Protein AF-Q9PBY2-F1 (afdb_monomer_lite)

pLDDT: mean 82.88, std 16.13, range [48.72, 98.44]

Radius of gyration: 28.27 Å; chains: 1; bounding box: 62×16×71 Å

Secondary structure (DSSP, 8-state):
-HHHHHHHHHT----SHHHHHHHHHHHHHHHHHHHHHHHHHHHHHHHHHHHHHHHHHHHHHHHHHHHHHHHHHHTT-

Foldseek 3Di:
DVVVVVVVCVVCVPPDPVSVVVVVVVVVVVVVVVVVVVVVVVVVVVVVVVVVVVVVVVVVVVVVVVVVVVVVVVVVD

Structure (mmCIF, N/CA/C/O backbone):
data_A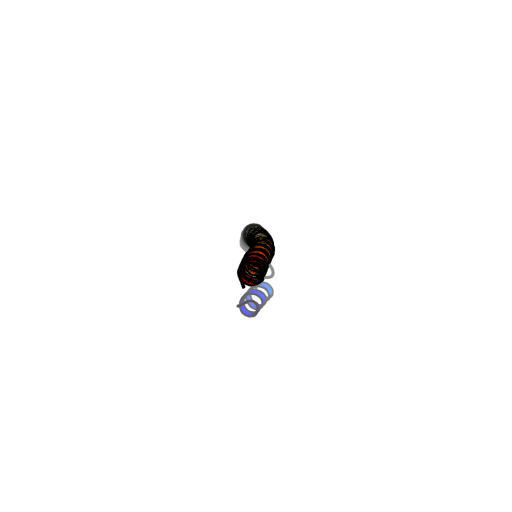F-Q9PBY2-F1
#
_entry.id   AF-Q9PBY2-F1
#
loop_
_atom_site.group_PDB
_atom_site.id
_atom_site.type_symbol
_atom_site.label_atom_id
_atom_site.label_alt_id
_atom_site.label_comp_id
_atom_site.label_asym_id
_atom_site.label_entity_id
_atom_site.label_seq_id
_atom_site.pdbx_PDB_ins_code
_atom_site.Cartn_x
_atom_site.Cartn_y
_atom_site.Cartn_z
_atom_site.occupancy
_atom_site.B_iso_or_equiv
_atom_site.auth_seq_id
_atom_site.auth_comp_id
_atom_site.auth_asym_id
_atom_site.auth_atom_id
_atom_site.pdbx_PDB_model_num
ATOM 1 N N . MET A 1 1 ? 16.743 -11.267 -5.579 1.00 48.72 1 MET A N 1
ATOM 2 C CA . MET A 1 1 ? 16.097 -10.478 -6.653 1.00 48.72 1 MET A CA 1
ATOM 3 C C . MET A 1 1 ? 16.757 -9.117 -6.830 1.00 48.72 1 MET A C 1
ATOM 5 O O . MET A 1 1 ? 17.184 -8.859 -7.941 1.00 48.72 1 MET A O 1
ATOM 9 N N . LEU A 1 2 ? 16.945 -8.309 -5.776 1.00 53.31 2 LEU A N 1
ATOM 10 C CA . LEU A 1 2 ? 17.717 -7.057 -5.879 1.00 53.31 2 LEU A CA 1
ATOM 11 C C . LEU A 1 2 ? 19.172 -7.267 -6.340 1.00 53.31 2 LEU A C 1
ATOM 13 O O . LEU A 1 2 ? 19.586 -6.601 -7.274 1.00 53.31 2 LEU A O 1
ATOM 17 N N . ASN A 1 3 ? 19.893 -8.262 -5.806 1.00 54.81 3 ASN A N 1
ATOM 18 C CA . ASN A 1 3 ? 21.289 -8.517 -6.213 1.00 54.81 3 ASN A CA 1
ATOM 19 C C . ASN A 1 3 ? 21.444 -8.875 -7.702 1.00 54.81 3 ASN A C 1
ATOM 21 O O . ASN A 1 3 ? 22.388 -8.440 -8.339 1.00 54.81 3 ASN A O 1
ATOM 25 N N . ALA A 1 4 ? 20.484 -9.606 -8.279 1.00 55.19 4 ALA A N 1
ATOM 26 C CA . ALA A 1 4 ? 20.506 -9.941 -9.705 1.00 55.19 4 ALA A CA 1
ATOM 27 C C . ALA A 1 4 ? 20.230 -8.718 -10.600 1.00 55.19 4 ALA A C 1
ATOM 29 O O . ALA A 1 4 ? 20.671 -8.678 -11.743 1.00 55.19 4 ALA A O 1
ATOM 30 N N . LEU A 1 5 ? 19.498 -7.726 -10.081 1.00 55.81 5 LEU A N 1
ATOM 31 C CA . LEU A 1 5 ? 19.273 -6.452 -10.758 1.00 55.81 5 LEU A CA 1
ATOM 32 C C . LEU A 1 5 ? 20.523 -5.562 -10.669 1.00 55.81 5 LEU A C 1
ATOM 34 O O . LEU A 1 5 ? 20.884 -4.923 -11.648 1.00 55.81 5 LEU A O 1
ATOM 38 N N . THR A 1 6 ? 21.199 -5.563 -9.514 1.00 65.62 6 THR A N 1
ATOM 39 C CA . THR A 1 6 ? 22.466 -4.852 -9.291 1.00 65.62 6 THR A CA 1
ATOM 40 C C . THR A 1 6 ? 23.578 -5.381 -10.200 1.00 65.62 6 THR A C 1
ATOM 42 O O . THR A 1 6 ? 24.185 -4.589 -10.913 1.00 65.62 6 THR A O 1
ATOM 45 N N . ASP A 1 7 ? 23.762 -6.704 -10.281 1.00 62.78 7 ASP A N 1
ATOM 46 C CA . ASP A 1 7 ? 24.775 -7.322 -11.153 1.00 62.78 7 ASP A CA 1
ATOM 47 C C . ASP A 1 7 ? 24.512 -7.048 -12.649 1.00 62.78 7 ASP A C 1
ATOM 49 O O . ASP A 1 7 ? 25.443 -6.866 -13.433 1.00 62.78 7 ASP A O 1
ATOM 53 N N . ALA A 1 8 ? 23.241 -6.983 -13.063 1.00 62.22 8 ALA A N 1
ATOM 54 C CA . ALA A 1 8 ? 22.870 -6.665 -14.444 1.00 62.22 8 ALA A CA 1
ATOM 55 C C . ALA A 1 8 ? 23.136 -5.192 -14.814 1.00 62.22 8 ALA A C 1
ATOM 57 O O . ALA A 1 8 ? 23.434 -4.902 -15.974 1.00 62.22 8 ALA A O 1
ATOM 58 N N . CYS A 1 9 ? 23.053 -4.276 -13.845 1.00 58.59 9 CYS A N 1
ATOM 59 C CA . CYS A 1 9 ? 23.383 -2.862 -14.031 1.00 58.59 9 CYS A CA 1
ATOM 60 C C . CYS A 1 9 ? 24.901 -2.617 -14.065 1.00 58.59 9 CYS A C 1
ATOM 62 O O . CYS A 1 9 ? 25.356 -1.821 -14.883 1.00 58.59 9 CYS A O 1
ATOM 64 N N . ASP A 1 10 ? 25.690 -3.331 -13.255 1.00 64.69 10 ASP A N 1
ATOM 65 C CA . ASP A 1 10 ? 27.159 -3.210 -13.258 1.00 64.69 10 ASP A CA 1
ATOM 66 C C . ASP A 1 10 ? 27.794 -3.744 -14.558 1.00 64.69 10 ASP A C 1
ATOM 68 O O . ASP A 1 10 ? 28.836 -3.253 -14.997 1.00 64.69 10 ASP A O 1
ATOM 72 N N . ALA A 1 11 ? 27.154 -4.716 -15.219 1.00 60.25 11 ALA A N 1
ATOM 73 C CA . ALA A 1 11 ? 27.623 -5.284 -16.485 1.00 60.25 11 ALA A CA 1
ATOM 74 C C . ALA A 1 11 ? 27.226 -4.473 -17.740 1.00 60.25 11 ALA A C 1
ATOM 76 O O . ALA A 1 11 ? 27.801 -4.696 -18.807 1.00 60.25 11 ALA A O 1
ATOM 77 N N . ASN A 1 12 ? 26.271 -3.537 -17.647 1.00 59.53 12 ASN A N 1
ATOM 78 C CA . ASN A 1 12 ? 25.821 -2.713 -18.774 1.00 59.53 12 ASN A CA 1
ATOM 79 C C . ASN A 1 12 ? 25.883 -1.218 -18.430 1.00 59.53 12 ASN A C 1
ATOM 81 O O . ASN A 1 12 ? 24.891 -0.597 -18.062 1.00 59.53 12 ASN A O 1
ATOM 85 N N . VAL A 1 13 ? 27.063 -0.623 -18.619 1.00 59.09 13 VAL A N 1
ATOM 86 C CA . VAL A 1 13 ? 27.333 0.803 -18.349 1.00 59.09 13 VAL A CA 1
ATOM 87 C C . VAL A 1 13 ? 26.645 1.742 -19.367 1.00 59.09 13 VAL A C 1
ATOM 89 O O . VAL A 1 13 ? 26.853 2.950 -19.338 1.00 59.09 13 VAL A O 1
ATOM 92 N N . GLY A 1 14 ? 25.822 1.227 -20.291 1.00 56.41 14 GLY A N 1
ATOM 93 C CA . GLY A 1 14 ? 25.074 2.060 -21.236 1.00 56.41 14 GLY A CA 1
ATOM 94 C C . GLY A 1 14 ? 25.965 2.722 -22.287 1.00 56.41 14 GLY A C 1
ATOM 95 O O . GLY A 1 14 ? 25.962 3.939 -22.438 1.00 56.41 14 GLY A O 1
ATOM 96 N N . SER A 1 15 ? 26.761 1.932 -23.012 1.00 63.06 15 SER A N 1
ATOM 97 C CA . SER A 1 15 ? 27.671 2.465 -24.042 1.00 63.06 15 SER A CA 1
ATOM 98 C C . SER A 1 15 ? 27.022 2.625 -25.421 1.00 63.06 15 SER A C 1
ATOM 100 O O . SER A 1 15 ? 27.595 3.291 -26.284 1.00 63.06 15 SER A O 1
ATOM 102 N N . THR A 1 16 ? 25.834 2.052 -25.649 1.00 69.88 16 THR A N 1
ATOM 103 C CA . THR A 1 16 ? 25.105 2.203 -26.916 1.00 69.88 16 THR A CA 1
ATOM 104 C C . THR A 1 16 ? 23.811 3.011 -26.742 1.00 69.88 16 THR A C 1
ATOM 106 O O . THR A 1 16 ? 23.188 2.968 -25.679 1.00 69.88 16 THR A O 1
ATOM 109 N N . PRO A 1 17 ? 23.340 3.725 -27.785 1.00 70.69 17 PRO A N 1
ATOM 110 C CA . PRO A 1 17 ? 22.064 4.448 -27.740 1.00 70.69 17 PRO A CA 1
ATOM 111 C C . PRO A 1 17 ? 20.854 3.567 -27.385 1.00 70.69 17 PRO A C 1
ATOM 113 O O . PRO A 1 17 ? 19.881 4.054 -26.813 1.00 70.69 17 PRO A O 1
ATOM 116 N N . VAL A 1 18 ? 20.916 2.269 -27.704 1.00 74.50 18 VAL A N 1
ATOM 117 C CA . VAL A 1 18 ? 19.871 1.290 -27.374 1.00 74.50 18 VAL A CA 1
ATOM 118 C C . VAL A 1 18 ? 19.858 0.992 -25.875 1.00 74.50 18 VAL A C 1
ATOM 120 O O . VAL A 1 18 ? 18.784 0.968 -25.274 1.00 74.50 18 VAL A O 1
ATOM 123 N N . ASP A 1 19 ? 21.032 0.830 -25.261 1.00 73.25 19 ASP A N 1
ATOM 124 C CA . ASP A 1 19 ? 21.147 0.600 -23.817 1.00 73.25 19 ASP A CA 1
ATOM 125 C C . ASP A 1 19 ? 20.646 1.809 -23.021 1.00 73.25 19 ASP A C 1
ATOM 127 O O . ASP A 1 19 ? 19.893 1.650 -22.063 1.00 73.25 19 ASP A O 1
ATOM 131 N N . LEU A 1 20 ? 20.980 3.028 -23.457 1.00 78.62 20 LEU A N 1
ATOM 132 C CA . LEU A 1 20 ? 20.494 4.260 -22.824 1.00 78.62 20 LEU A CA 1
ATOM 133 C C . LEU A 1 20 ? 18.966 4.394 -22.914 1.00 78.62 20 LEU A C 1
ATOM 135 O O . LEU A 1 20 ? 18.317 4.762 -21.933 1.00 78.62 20 LEU A O 1
ATOM 139 N N . ALA A 1 21 ? 18.371 4.051 -24.060 1.00 78.88 21 ALA A N 1
ATOM 140 C CA . ALA A 1 21 ? 16.917 4.042 -24.220 1.00 78.88 21 ALA A CA 1
ATOM 141 C C . ALA A 1 21 ? 16.244 2.982 -23.330 1.00 78.88 21 ALA A C 1
ATOM 143 O O . ALA A 1 21 ? 15.183 3.236 -22.751 1.00 78.88 21 ALA A O 1
ATOM 144 N N . LEU A 1 22 ? 16.864 1.807 -23.185 1.00 84.31 22 LEU A N 1
ATOM 145 C CA . LEU A 1 22 ? 16.384 0.763 -22.284 1.00 84.31 22 LEU A CA 1
ATOM 146 C C . LEU A 1 22 ? 16.454 1.214 -20.821 1.00 84.31 22 LEU A C 1
ATOM 148 O O . LEU A 1 22 ? 15.472 1.045 -20.100 1.00 84.31 22 LEU A O 1
ATOM 152 N N . MET A 1 23 ? 17.559 1.836 -20.401 1.00 85.94 23 MET A N 1
ATOM 153 C CA . MET A 1 23 ? 17.713 2.384 -19.050 1.00 85.94 23 MET A CA 1
ATOM 154 C C . MET A 1 23 ? 16.662 3.456 -18.746 1.00 85.94 23 MET A C 1
ATOM 156 O O . MET A 1 23 ? 16.023 3.392 -17.697 1.00 85.94 23 MET A O 1
ATOM 160 N N . GLY A 1 24 ? 16.391 4.370 -19.685 1.00 87.88 24 GLY A N 1
ATOM 161 C CA . GLY A 1 24 ? 15.326 5.368 -19.526 1.00 87.88 24 GLY A CA 1
ATOM 162 C C . GLY A 1 24 ? 13.938 4.737 -19.357 1.00 87.88 24 GLY A C 1
ATOM 163 O O . GLY A 1 24 ? 13.155 5.156 -18.504 1.00 87.88 24 GLY A O 1
ATOM 164 N N . LYS A 1 25 ? 13.647 3.668 -20.107 1.00 90.12 25 LYS A N 1
ATOM 165 C CA . LYS A 1 25 ? 12.388 2.922 -19.971 1.00 90.12 25 LYS A CA 1
ATOM 166 C C . LYS A 1 25 ? 12.289 2.184 -18.633 1.00 90.12 25 LYS A C 1
ATOM 168 O O . LYS A 1 25 ? 11.216 2.140 -18.034 1.00 90.12 25 LYS A O 1
ATOM 173 N N . VAL A 1 26 ? 13.386 1.592 -18.162 1.00 92.94 26 VAL A N 1
ATOM 174 C CA . VAL A 1 26 ? 13.439 0.948 -16.841 1.00 92.94 26 VAL A CA 1
ATOM 175 C C . VAL A 1 26 ? 13.187 1.980 -15.745 1.00 92.94 26 VAL A C 1
ATOM 177 O O . VAL A 1 26 ? 12.365 1.734 -14.864 1.00 92.94 26 VAL A O 1
ATOM 180 N N . GLU A 1 27 ? 13.819 3.151 -15.825 1.00 93.06 27 GLU A N 1
ATOM 181 C CA . GLU A 1 27 ? 13.616 4.240 -14.869 1.00 93.06 27 GLU A CA 1
ATOM 182 C C . GLU A 1 27 ? 12.151 4.701 -14.830 1.00 93.06 27 GLU A C 1
ATOM 184 O O . GLU A 1 27 ? 11.577 4.845 -13.749 1.00 93.06 27 GLU A O 1
ATOM 189 N N . GLU A 1 28 ? 11.517 4.878 -15.992 1.00 96.44 28 GLU A N 1
ATOM 190 C CA . GLU A 1 28 ? 10.096 5.229 -16.093 1.00 96.44 28 GLU A CA 1
ATOM 191 C C . GLU A 1 28 ? 9.202 4.181 -15.411 1.00 96.44 28 GLU A C 1
ATOM 193 O O . GLU A 1 28 ? 8.335 4.521 -14.599 1.00 96.44 28 GLU A O 1
ATOM 198 N N . ILE A 1 29 ? 9.437 2.896 -15.695 1.00 96.31 29 ILE A N 1
ATOM 199 C CA . ILE A 1 29 ? 8.663 1.792 -15.117 1.00 96.31 29 ILE A CA 1
ATOM 200 C C . ILE A 1 29 ? 8.832 1.749 -13.598 1.00 96.31 29 ILE A C 1
ATOM 202 O O . ILE A 1 29 ? 7.841 1.604 -12.881 1.00 96.31 29 ILE A O 1
ATOM 206 N N . VAL A 1 30 ? 10.061 1.898 -13.099 1.00 96.25 30 VAL A N 1
ATOM 207 C CA . VAL A 1 30 ? 10.352 1.896 -11.659 1.00 96.25 30 VAL A CA 1
ATOM 208 C C . VAL A 1 30 ? 9.683 3.085 -10.973 1.00 96.25 30 VAL A C 1
ATOM 210 O O . VAL A 1 30 ? 9.042 2.902 -9.938 1.00 96.25 30 VAL A O 1
ATOM 213 N N . LYS A 1 31 ? 9.745 4.286 -11.561 1.00 97.12 31 LYS A N 1
ATOM 214 C CA . LYS A 1 31 ? 9.049 5.472 -11.033 1.00 97.12 31 LYS A CA 1
ATOM 215 C C . LYS A 1 31 ? 7.544 5.254 -10.943 1.00 97.12 31 LYS A C 1
ATOM 217 O O . LYS A 1 31 ? 6.956 5.543 -9.901 1.00 97.12 31 LYS A O 1
ATOM 222 N N . ARG A 1 32 ? 6.928 4.707 -11.994 1.00 98.06 32 ARG A N 1
ATOM 223 C CA . ARG A 1 32 ? 5.493 4.400 -11.985 1.00 98.06 32 ARG A CA 1
ATOM 224 C C . ARG A 1 32 ? 5.150 3.357 -10.924 1.00 98.06 32 ARG A C 1
ATOM 226 O O . ARG A 1 32 ? 4.243 3.581 -10.135 1.00 98.06 32 ARG A O 1
ATOM 233 N N . LEU A 1 33 ? 5.919 2.272 -10.843 1.00 98.06 33 LEU A N 1
ATOM 234 C CA . LEU A 1 33 ? 5.697 1.217 -9.854 1.00 98.06 33 LEU A CA 1
ATOM 235 C C . LEU A 1 33 ? 5.790 1.745 -8.416 1.00 98.06 33 LEU A C 1
ATOM 237 O O . LEU A 1 33 ? 4.952 1.404 -7.586 1.00 98.06 33 LEU A O 1
ATOM 241 N N . MET A 1 34 ? 6.778 2.595 -8.120 1.00 98.00 34 MET A N 1
ATOM 242 C CA . MET A 1 34 ? 6.900 3.225 -6.802 1.00 98.00 34 MET A CA 1
ATOM 243 C C . MET A 1 34 ? 5.729 4.163 -6.508 1.00 98.00 34 MET A C 1
ATOM 245 O O . MET A 1 34 ? 5.218 4.164 -5.391 1.00 98.00 34 MET A O 1
ATOM 249 N N . SER A 1 35 ? 5.288 4.943 -7.499 1.00 98.12 35 SER A N 1
ATOM 250 C CA . SER A 1 35 ? 4.121 5.821 -7.370 1.00 98.12 35 SER A CA 1
ATOM 251 C C . SER A 1 35 ? 2.860 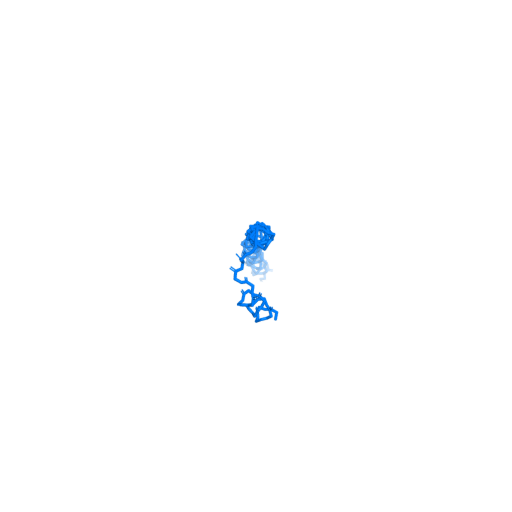5.022 -7.033 1.00 98.12 35 SER A C 1
ATOM 253 O O . SER A 1 35 ? 2.186 5.318 -6.047 1.00 98.12 35 SER A O 1
ATOM 255 N N . ASP A 1 36 ? 2.581 3.972 -7.804 1.00 98.00 36 ASP A N 1
ATOM 256 C CA . ASP A 1 36 ? 1.406 3.119 -7.619 1.00 98.00 36 ASP A CA 1
ATOM 257 C C . ASP A 1 36 ? 1.451 2.400 -6.263 1.00 98.00 36 ASP A C 1
ATOM 259 O O . ASP A 1 36 ? 0.451 2.340 -5.544 1.00 98.00 36 ASP A O 1
ATOM 263 N N . PHE A 1 37 ? 2.625 1.897 -5.870 1.00 97.94 37 PHE A N 1
ATOM 264 C CA . PHE A 1 37 ? 2.818 1.262 -4.569 1.00 97.94 37 PHE A CA 1
ATOM 265 C C . PHE A 1 37 ? 2.555 2.234 -3.415 1.00 97.94 37 PHE A C 1
ATOM 267 O O . PHE A 1 37 ? 1.789 1.914 -2.508 1.00 97.94 37 PHE A O 1
ATOM 274 N N . ASN A 1 38 ? 3.142 3.431 -3.463 1.00 97.75 38 ASN A N 1
ATOM 275 C CA . ASN A 1 38 ? 2.962 4.443 -2.423 1.00 97.75 38 ASN A CA 1
ATOM 276 C C . ASN A 1 38 ? 1.505 4.902 -2.321 1.00 97.75 38 ASN A C 1
ATOM 278 O O . ASN A 1 38 ? 1.001 5.116 -1.217 1.00 97.75 38 ASN A O 1
ATOM 282 N N . HIS A 1 39 ? 0.810 5.014 -3.454 1.00 97.88 39 HIS A N 1
ATOM 283 C CA . HIS A 1 39 ? -0.612 5.327 -3.474 1.00 97.88 39 HIS A CA 1
ATOM 284 C C . HIS A 1 39 ? -1.438 4.242 -2.773 1.00 97.88 39 HIS A C 1
ATOM 286 O O . HIS A 1 39 ? -2.199 4.544 -1.853 1.00 97.88 39 HIS A O 1
ATOM 292 N N . ASN A 1 40 ? -1.235 2.976 -3.146 1.00 97.88 40 ASN A N 1
ATOM 293 C CA . ASN A 1 40 ? -1.930 1.851 -2.522 1.00 97.88 40 ASN A CA 1
ATOM 294 C C . ASN A 1 40 ? -1.624 1.754 -1.024 1.00 97.88 40 ASN A C 1
ATOM 296 O O . ASN A 1 40 ? -2.529 1.554 -0.217 1.00 97.88 40 ASN A O 1
ATOM 300 N N . PHE A 1 41 ? -0.365 1.948 -0.633 1.00 97.62 41 PHE A N 1
ATOM 301 C CA . PHE A 1 41 ? 0.039 1.940 0.769 1.00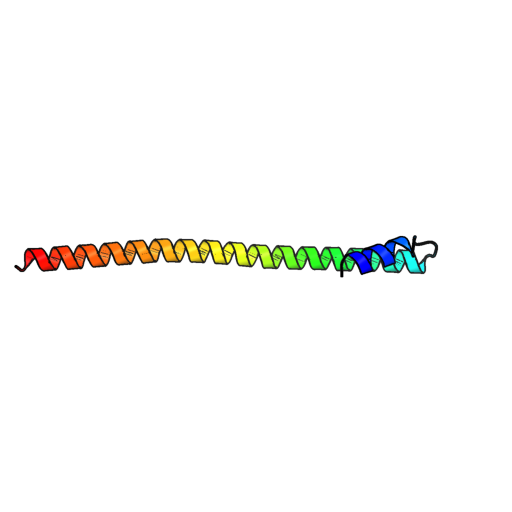 97.62 41 PHE A CA 1
ATOM 302 C C . PHE A 1 41 ? -0.654 3.047 1.575 1.00 97.62 41 PHE A C 1
ATOM 304 O O . PHE A 1 41 ? -1.159 2.789 2.665 1.00 97.62 41 PHE A O 1
ATOM 311 N N . SER A 1 42 ? -0.764 4.253 1.013 1.00 98.25 42 SER A N 1
ATOM 312 C CA . SER A 1 42 ? -1.493 5.367 1.631 1.00 98.25 42 SER A CA 1
ATOM 313 C C . SER A 1 42 ? -2.977 5.045 1.858 1.00 98.25 42 SER A C 1
ATOM 315 O O . SER A 1 42 ? -3.525 5.349 2.919 1.00 98.25 42 SER A O 1
ATOM 317 N N . ILE A 1 43 ? -3.619 4.351 0.910 1.00 98.12 43 ILE A N 1
ATOM 318 C CA . ILE A 1 43 ? -5.000 3.872 1.075 1.00 98.12 43 ILE A CA 1
ATOM 319 C C . ILE A 1 43 ? -5.095 2.903 2.257 1.00 98.12 43 ILE A C 1
ATOM 321 O O . ILE A 1 43 ? -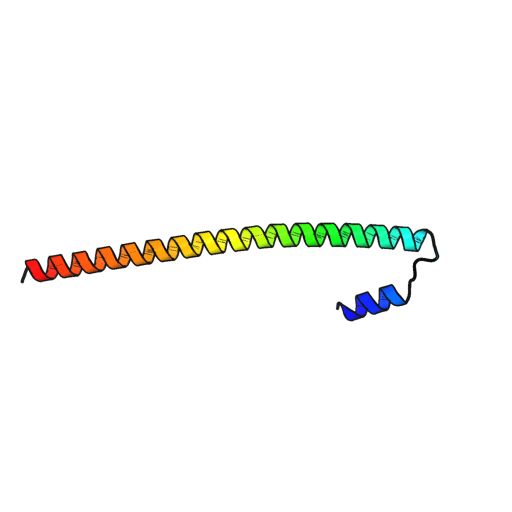5.973 3.062 3.105 1.00 98.12 43 ILE A O 1
ATOM 325 N N . PHE A 1 44 ? -4.194 1.920 2.345 1.00 98.44 44 PHE A N 1
ATOM 326 C CA . PHE A 1 44 ? -4.207 0.958 3.449 1.00 98.44 44 PHE A CA 1
ATOM 327 C C . PHE A 1 44 ? -3.999 1.624 4.810 1.00 98.44 44 PHE A C 1
ATOM 329 O O . PHE A 1 44 ? -4.737 1.306 5.739 1.00 98.44 44 PHE A O 1
ATOM 336 N N . LEU A 1 45 ? -3.082 2.589 4.917 1.00 98.06 45 LEU A N 1
ATOM 337 C CA . LEU A 1 45 ? -2.889 3.363 6.148 1.00 98.06 45 LEU A CA 1
ATOM 338 C C . LEU A 1 45 ? -4.147 4.147 6.540 1.00 98.06 45 LEU A C 1
ATOM 340 O O . LEU A 1 45 ? -4.525 4.180 7.710 1.00 98.06 45 LEU A O 1
ATOM 344 N N . SER A 1 46 ? -4.832 4.752 5.567 1.00 98.19 46 SER A N 1
ATOM 345 C CA . SER A 1 46 ? -6.088 5.458 5.834 1.00 98.19 46 SER A CA 1
ATOM 346 C C . SER A 1 46 ? -7.192 4.510 6.309 1.00 98.19 46 SER A C 1
ATOM 348 O O . SER A 1 46 ? -7.960 4.873 7.200 1.00 98.19 46 SER A O 1
ATOM 350 N N . LEU A 1 47 ? -7.281 3.310 5.731 1.00 98.38 47 LEU A N 1
ATOM 351 C CA . LEU A 1 47 ? -8.245 2.290 6.149 1.00 98.38 47 LEU A CA 1
ATOM 352 C C . LEU A 1 47 ? -7.930 1.750 7.545 1.00 98.38 47 LEU A C 1
ATOM 354 O O . LEU A 1 47 ? -8.847 1.573 8.344 1.00 98.38 47 LEU A O 1
ATOM 358 N N . GLU A 1 48 ? -6.655 1.516 7.854 1.00 98.12 48 GLU A N 1
ATOM 359 C CA . GLU A 1 48 ? -6.208 1.101 9.184 1.00 98.12 48 GLU A CA 1
ATOM 360 C C . GLU A 1 48 ? -6.601 2.138 10.240 1.00 98.12 48 GLU A C 1
ATOM 362 O O . GLU A 1 48 ? -7.213 1.786 11.249 1.00 98.12 48 GLU A O 1
ATOM 367 N N . GLN A 1 49 ? -6.333 3.419 9.979 1.00 98.06 49 GLN A N 1
ATOM 368 C CA . GLN A 1 49 ? -6.703 4.505 10.882 1.00 98.06 49 GLN A CA 1
ATOM 369 C C . GLN A 1 49 ? -8.221 4.557 11.11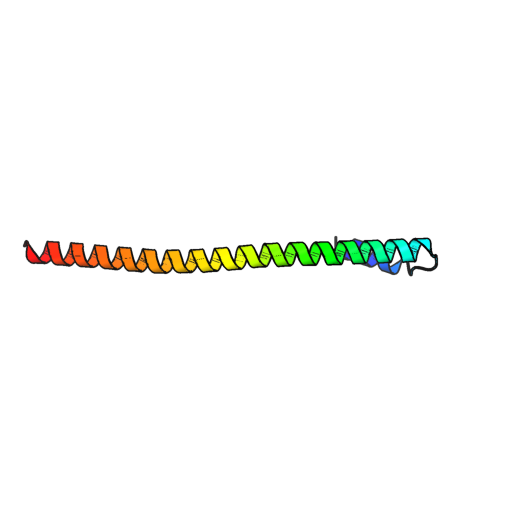6 1.00 98.06 49 GLN A C 1
ATOM 371 O O . GLN A 1 49 ? -8.670 4.569 12.264 1.00 98.06 49 GLN A O 1
ATOM 376 N N . ALA A 1 50 ? -9.020 4.502 10.044 1.00 97.75 50 ALA A N 1
ATOM 377 C CA . ALA A 1 50 ? -10.479 4.485 10.145 1.00 97.75 50 ALA A CA 1
ATOM 378 C C . ALA A 1 50 ? -10.994 3.261 10.926 1.00 97.75 50 ALA A C 1
ATOM 380 O O . ALA A 1 50 ? -11.937 3.355 11.716 1.00 97.75 50 ALA A O 1
ATOM 381 N N . PHE A 1 51 ? -10.359 2.102 10.744 1.00 97.75 51 PHE A N 1
ATOM 382 C CA . PHE A 1 51 ? -10.711 0.886 11.466 1.00 97.75 51 PHE A CA 1
ATOM 383 C C . PHE A 1 51 ? -10.367 0.974 12.959 1.00 97.75 51 PHE A C 1
ATOM 385 O O . PHE A 1 51 ? -11.163 0.559 13.805 1.00 97.75 51 PHE A O 1
ATOM 392 N N . LEU A 1 52 ? -9.217 1.551 13.312 1.00 98.00 52 LEU A N 1
ATOM 393 C CA . LEU A 1 52 ? -8.834 1.776 14.707 1.00 98.00 52 LEU A CA 1
ATOM 394 C C . LEU A 1 52 ? -9.806 2.725 15.415 1.00 98.00 52 LEU A C 1
ATOM 396 O O . LEU A 1 52 ? -10.231 2.432 16.536 1.00 98.00 52 LEU A O 1
ATOM 400 N N . GLU A 1 53 ? -10.203 3.813 14.756 1.00 97.62 53 GLU A N 1
ATOM 401 C CA . GLU A 1 53 ? -11.215 4.747 15.261 1.00 97.62 53 GLU A CA 1
ATOM 402 C C . GLU A 1 53 ? -12.554 4.045 15.499 1.00 97.62 53 GLU A C 1
ATOM 404 O O . GLU A 1 53 ? -13.137 4.155 16.585 1.00 97.62 53 GLU A O 1
ATOM 409 N N . PHE A 1 54 ? -12.993 3.233 14.535 1.00 96.88 54 PHE A N 1
ATOM 410 C CA . PHE A 1 54 ? -14.195 2.417 14.671 1.00 96.88 54 PHE A CA 1
ATOM 411 C C . PHE A 1 54 ? -14.119 1.472 15.881 1.00 96.88 54 PHE A C 1
ATOM 413 O O . PHE A 1 54 ? -15.058 1.406 16.678 1.00 96.88 54 PHE A O 1
ATOM 420 N N . LEU A 1 55 ? -12.994 0.776 16.084 1.00 96.69 55 LEU A N 1
ATOM 421 C CA . LEU A 1 55 ? -12.814 -0.113 17.237 1.00 96.69 55 LEU A CA 1
ATOM 422 C C . LEU A 1 55 ? -12.830 0.639 18.573 1.00 96.69 55 LEU A C 1
ATOM 424 O O . LEU A 1 55 ? -13.367 0.125 19.559 1.00 96.69 55 LEU A O 1
ATOM 428 N N . MET A 1 56 ? -12.245 1.838 18.635 1.00 96.19 56 MET A N 1
ATOM 429 C CA . MET A 1 56 ? -12.296 2.674 19.839 1.00 96.19 56 MET A CA 1
ATOM 430 C C . MET A 1 56 ? -13.731 3.088 20.163 1.00 96.19 56 MET A C 1
ATOM 432 O O . MET A 1 56 ? -14.169 2.939 21.308 1.00 96.19 56 MET A O 1
ATOM 436 N N . GLN A 1 57 ? -14.479 3.543 19.157 1.00 95.00 57 GLN A N 1
ATOM 437 C CA . GLN A 1 57 ? -15.881 3.912 19.316 1.00 95.00 57 GLN A CA 1
ATOM 438 C C . GLN A 1 57 ? -16.727 2.715 19.760 1.00 95.00 57 GLN A C 1
ATOM 440 O O . GLN A 1 57 ? -17.494 2.831 20.719 1.00 95.00 57 GLN A O 1
ATOM 445 N N . HIS A 1 58 ? -16.550 1.557 19.122 1.00 94.19 58 HIS A N 1
ATOM 446 C CA . HIS A 1 58 ? -17.277 0.339 19.465 1.00 94.19 58 HIS A CA 1
ATOM 447 C C . HIS A 1 58 ? -17.019 -0.085 20.918 1.00 94.19 58 HIS A C 1
ATOM 449 O O . HIS A 1 58 ? -17.962 -0.335 21.667 1.00 94.19 58 HIS A O 1
ATOM 455 N N . ARG A 1 59 ? -15.754 -0.097 21.368 1.00 93.44 59 ARG A N 1
ATOM 456 C CA . ARG A 1 59 ? -15.418 -0.407 22.771 1.00 93.44 59 ARG A CA 1
ATOM 457 C C . ARG A 1 59 ? -16.070 0.562 23.755 1.00 93.44 59 ARG A C 1
ATOM 459 O O . ARG A 1 59 ? -16.573 0.132 24.790 1.00 93.44 59 ARG A O 1
ATOM 466 N N . CYS A 1 60 ? -16.087 1.855 23.433 1.00 93.62 60 CYS A N 1
ATOM 467 C CA . CYS A 1 60 ? -16.751 2.858 24.262 1.00 93.62 60 CYS A CA 1
ATOM 468 C C . CYS A 1 60 ? -18.258 2.580 24.381 1.00 93.62 60 CYS A C 1
ATOM 470 O O . CYS A 1 60 ? -18.802 2.579 25.485 1.00 93.62 60 CYS A O 1
ATOM 472 N N . GLN A 1 61 ? -18.920 2.279 23.261 1.00 93.25 61 GLN A N 1
ATOM 473 C CA . GLN A 1 61 ? -20.347 1.954 23.233 1.00 93.25 61 GLN A CA 1
ATOM 474 C C . GLN A 1 61 ? -20.672 0.705 24.058 1.00 93.25 61 GLN A C 1
ATOM 476 O O . GLN A 1 61 ? -21.594 0.751 24.872 1.00 93.25 61 GLN A O 1
ATOM 481 N N . VAL A 1 62 ? -19.889 -0.369 23.914 1.00 89.06 62 VAL A N 1
ATOM 482 C CA . VAL A 1 62 ? -20.041 -1.588 24.727 1.00 89.06 62 VAL A CA 1
ATOM 483 C C . VAL A 1 62 ? -19.938 -1.259 26.217 1.00 89.06 62 VAL A C 1
ATOM 485 O O . VAL A 1 62 ? -20.846 -1.586 26.976 1.00 89.06 62 VAL A O 1
ATOM 488 N N . GLY A 1 63 ? -18.908 -0.514 26.630 1.00 87.81 63 GLY A N 1
ATOM 489 C CA . GLY A 1 63 ? -18.725 -0.150 28.038 1.00 87.81 63 GLY A CA 1
ATOM 490 C C . GLY A 1 63 ? -19.830 0.752 28.609 1.00 87.81 63 GLY A C 1
ATOM 491 O O . GLY A 1 63 ? -20.058 0.757 29.820 1.00 87.81 63 GLY A O 1
ATOM 492 N N . ILE A 1 64 ? -20.529 1.526 27.770 1.00 89.88 64 ILE A N 1
ATOM 493 C CA . ILE A 1 64 ? -21.722 2.286 28.179 1.00 89.88 64 ILE A CA 1
ATOM 494 C C . ILE A 1 64 ? -22.909 1.343 28.388 1.00 89.88 64 ILE A C 1
ATOM 496 O O . ILE A 1 64 ? -23.628 1.479 29.378 1.00 89.88 64 ILE A O 1
ATOM 500 N N . VAL A 1 65 ? -23.123 0.399 27.468 1.00 89.00 65 VAL A N 1
ATOM 501 C CA . VAL A 1 65 ? -24.216 -0.580 27.561 1.00 89.00 65 VAL A CA 1
ATOM 502 C C . VAL A 1 65 ? -24.043 -1.460 28.797 1.00 89.00 65 VAL A C 1
ATOM 504 O O . VAL A 1 65 ? -24.991 -1.603 29.565 1.00 89.00 65 VAL A O 1
ATOM 507 N N . GLU A 1 66 ? -22.838 -1.971 29.051 1.00 86.62 66 GLU A N 1
ATOM 508 C CA . GLU A 1 66 ? -22.533 -2.784 30.237 1.00 86.62 66 GLU A CA 1
ATOM 509 C C . GLU A 1 66 ? -22.810 -2.030 31.542 1.00 86.62 66 GLU A C 1
ATOM 511 O O . GLU A 1 66 ? -23.454 -2.572 32.441 1.00 86.62 66 GLU A O 1
ATOM 516 N N . ARG A 1 67 ? -22.403 -0.755 31.632 1.00 83.62 67 ARG A N 1
ATOM 517 C CA . ARG A 1 67 ? -22.707 0.092 32.796 1.00 83.62 67 ARG A CA 1
ATOM 518 C C . ARG A 1 67 ? -24.207 0.269 33.006 1.00 83.62 67 ARG A C 1
ATOM 520 O O . ARG A 1 67 ? -24.679 0.091 34.123 1.00 83.62 67 ARG A O 1
ATOM 527 N N . ARG A 1 68 ? -24.968 0.532 31.941 1.00 83.88 68 ARG A N 1
ATOM 528 C CA . ARG A 1 68 ? -26.433 0.661 32.034 1.00 83.88 68 ARG A CA 1
ATOM 529 C C . ARG A 1 68 ? -27.109 -0.641 32.464 1.00 83.88 68 ARG A C 1
ATOM 531 O O . ARG A 1 68 ? -28.060 -0.599 33.242 1.00 83.88 68 ARG A O 1
ATOM 538 N N . ILE A 1 69 ? -26.634 -1.792 31.985 1.00 82.56 69 ILE A N 1
ATOM 539 C CA . ILE A 1 69 ? -27.139 -3.105 32.419 1.00 82.56 69 ILE A CA 1
ATOM 540 C C . ILE A 1 69 ? -26.852 -3.312 33.911 1.00 82.56 69 ILE A C 1
ATOM 542 O O . ILE A 1 69 ? -27.749 -3.697 34.656 1.00 82.56 69 ILE A O 1
ATOM 546 N N . ALA A 1 70 ? -25.638 -3.002 34.371 1.00 77.94 70 ALA A N 1
ATOM 547 C CA . ALA A 1 70 ? -25.299 -3.100 35.787 1.00 77.94 70 ALA A CA 1
ATOM 548 C C . ALA A 1 70 ? -26.179 -2.174 36.651 1.00 77.94 70 ALA A C 1
ATOM 550 O O . ALA A 1 70 ? -26.750 -2.620 37.642 1.00 77.94 70 ALA A O 1
ATOM 551 N N . GLU A 1 71 ? -26.353 -0.911 36.257 1.00 77.81 71 GLU A N 1
ATOM 552 C CA . GLU A 1 71 ? -27.181 0.076 36.971 1.00 77.81 71 GLU A CA 1
ATOM 553 C C . GLU A 1 71 ? -28.669 -0.325 37.035 1.00 77.81 71 GLU A C 1
ATOM 555 O O . GLU A 1 71 ? -29.319 -0.177 38.072 1.00 77.81 71 GLU A O 1
ATOM 560 N N . THR A 1 72 ? -29.219 -0.880 35.953 1.00 73.56 72 THR A N 1
ATOM 561 C CA . THR A 1 72 ? -30.612 -1.372 35.921 1.00 73.56 72 THR A CA 1
ATOM 562 C C . THR A 1 72 ? -30.806 -2.663 36.713 1.00 73.56 72 THR A C 1
ATOM 564 O O . THR A 1 72 ? -31.884 -2.886 37.263 1.00 73.56 72 THR A O 1
ATOM 567 N N . HIS A 1 73 ? -29.774 -3.500 36.823 1.00 67.81 73 HIS A N 1
ATOM 568 C CA . HIS A 1 73 ? -29.801 -4.687 37.674 1.00 67.81 73 HIS A CA 1
ATOM 569 C C . HIS A 1 73 ? -29.763 -4.311 39.165 1.00 67.81 73 HIS A C 1
ATOM 571 O O . HIS A 1 73 ? -30.564 -4.815 39.946 1.00 67.81 73 HIS A O 1
ATOM 577 N N . TRP A 1 74 ? -28.895 -3.375 39.564 1.00 54.94 74 TRP A N 1
ATOM 578 C CA . TRP A 1 74 ? -28.798 -2.913 40.957 1.00 54.94 74 TRP A CA 1
ATOM 579 C C . TRP A 1 74 ? -30.038 -2.167 41.459 1.00 54.94 74 TRP A C 1
ATOM 581 O O . TRP A 1 74 ? -30.335 -2.229 42.642 1.00 54.94 74 TRP A O 1
ATOM 591 N N . THR A 1 75 ? -30.767 -1.465 40.591 1.00 66.19 75 THR A N 1
ATOM 592 C CA . THR A 1 75 ? -31.963 -0.697 40.992 1.00 66.19 75 THR A CA 1
ATOM 593 C C . THR A 1 75 ? -33.241 -1.536 41.114 1.00 66.19 75 THR A C 1
ATOM 595 O O . THR A 1 75 ? -34.224 -1.047 41.663 1.00 66.19 75 THR A O 1
ATOM 598 N N . ASN A 1 76 ? -33.237 -2.785 40.6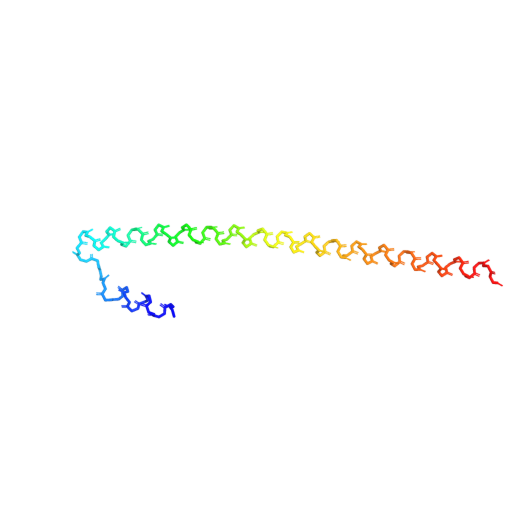31 1.00 56.62 76 ASN A N 1
ATOM 599 C CA . ASN A 1 76 ? -34.376 -3.715 40.689 1.00 56.62 76 ASN A CA 1
ATOM 600 C C . ASN A 1 76 ? -34.212 -4.848 41.725 1.00 56.62 76 ASN A C 1
ATOM 602 O O . ASN A 1 76 ? -35.053 -5.748 41.762 1.00 56.62 76 ASN A O 1
ATOM 606 N N . THR A 1 77 ? -33.148 -4.825 42.538 1.00 52.78 77 THR A N 1
ATOM 607 C CA . THR A 1 77 ? -32.911 -5.776 43.647 1.00 52.78 77 THR A CA 1
ATOM 608 C C . THR A 1 77 ? -33.011 -5.052 44.981 1.00 52.78 77 THR A C 1
ATOM 610 O O . THR A 1 77 ? -33.515 -5.670 45.943 1.00 52.78 77 THR A O 1
#

Sequence (77 aa):
MLNALTDACDANVGSTPVDLALMGKVEEIVKRLMSDFNHNFSIFLSLEQAFLEFLMQHRCQVGIVERRIAETHWTNT

Organism: Xylella fastidiosa (strain 9a5c) (NCBI:txid160492)